Protein AF-H8FN68-F1 (afdb_monomer_lite)

Organism: NCBI:txid1150626

InterPro domains:
  IPR007212 Cysteine-rich small domain [PF04071] (6-48)

Structure (mmCIF, N/CA/C/O backbone):
data_AF-H8FN68-F1
#
_entry.id   AF-H8FN68-F1
#
loop_
_atom_site.group_PDB
_atom_site.id
_atom_site.type_symbol
_atom_site.label_atom_id
_atom_site.label_alt_id
_atom_site.label_comp_id
_atom_site.label_asym_id
_atom_site.label_entity_id
_atom_site.label_seq_id
_atom_site.pdbx_PDB_ins_code
_atom_site.Cartn_x
_atom_site.Cartn_y
_atom_site.Cartn_z
_atom_site.occupancy
_atom_site.B_iso_or_equiv
_atom_site.auth_seq_id
_atom_site.auth_comp_id
_atom_site.auth_asym_id
_atom_site.auth_atom_id
_atom_site.pdbx_PDB_model_num
ATOM 1 N N . MET A 1 1 ? 21.531 -15.359 -2.802 1.00 48.88 1 MET A N 1
ATOM 2 C CA . MET A 1 1 ? 21.091 -14.425 -3.864 1.00 48.88 1 MET A CA 1
ATOM 3 C C . MET A 1 1 ? 21.196 -12.995 -3.338 1.00 48.88 1 MET A C 1
ATOM 5 O O . MET A 1 1 ? 20.605 -12.718 -2.301 1.00 48.88 1 MET A O 1
ATOM 9 N N . LYS A 1 2 ? 21.987 -12.112 -3.967 1.00 50.00 2 LYS A N 1
ATOM 10 C CA . LYS A 1 2 ? 22.029 -10.681 -3.601 1.00 50.00 2 LYS A CA 1
ATOM 11 C C . LYS A 1 2 ? 20.761 -10.020 -4.151 1.00 50.00 2 LYS A C 1
ATOM 13 O O . LYS A 1 2 ? 20.621 -9.928 -5.366 1.00 50.00 2 LYS A O 1
ATOM 18 N N . ARG A 1 3 ? 19.838 -9.609 -3.277 1.00 59.94 3 ARG A N 1
ATOM 19 C CA . ARG A 1 3 ? 18.672 -8.804 -3.675 1.00 59.94 3 ARG A CA 1
ATOM 20 C C . ARG A 1 3 ? 19.159 -7.404 -4.047 1.00 59.94 3 ARG A C 1
ATOM 22 O O . ARG A 1 3 ? 19.937 -6.811 -3.300 1.00 59.94 3 ARG A O 1
ATOM 29 N N . ALA A 1 4 ? 18.758 -6.904 -5.211 1.00 73.50 4 ALA A N 1
ATOM 30 C CA . ALA A 1 4 ? 19.080 -5.543 -5.620 1.00 73.50 4 ALA A CA 1
ATOM 31 C C . ALA A 1 4 ? 18.107 -4.585 -4.926 1.00 73.50 4 ALA A C 1
ATOM 33 O O . AL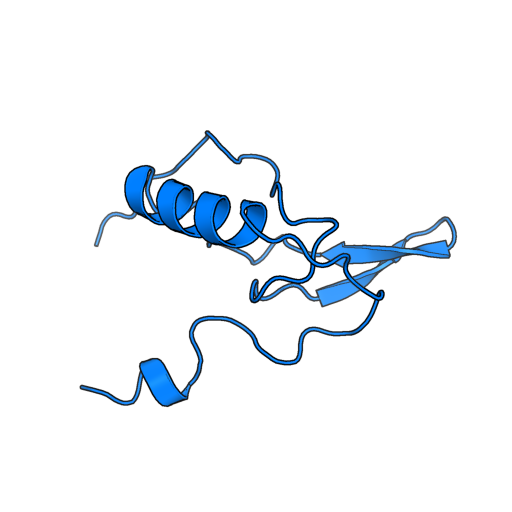A A 1 4 ? 16.899 -4.691 -5.114 1.00 73.50 4 ALA A O 1
ATOM 34 N N . PHE A 1 5 ? 18.618 -3.669 -4.110 1.00 75.44 5 PHE A N 1
ATOM 35 C CA . PHE A 1 5 ? 17.784 -2.656 -3.467 1.00 75.44 5 PHE A CA 1
ATOM 36 C C . PHE A 1 5 ? 17.174 -1.712 -4.518 1.00 75.44 5 PHE A C 1
ATOM 38 O O . PHE A 1 5 ? 17.867 -1.305 -5.450 1.00 75.44 5 PHE A O 1
ATOM 45 N N . ASN A 1 6 ? 15.890 -1.375 -4.369 1.00 75.62 6 ASN A N 1
ATOM 46 C CA . ASN A 1 6 ? 15.159 -0.451 -5.241 1.00 75.62 6 ASN A CA 1
ATOM 47 C C . ASN A 1 6 ? 14.709 0.803 -4.471 1.00 75.62 6 ASN A C 1
ATOM 49 O O . ASN A 1 6 ? 13.947 0.692 -3.508 1.00 75.62 6 ASN A O 1
ATOM 53 N N . CYS A 1 7 ? 15.111 1.985 -4.954 1.00 79.56 7 CYS A N 1
ATOM 54 C CA . CYS A 1 7 ? 14.726 3.284 -4.386 1.00 79.56 7 CYS A CA 1
ATOM 55 C C . CYS A 1 7 ? 13.497 3.935 -5.045 1.00 79.56 7 CYS A C 1
ATOM 57 O O . CYS A 1 7 ? 12.965 4.902 -4.505 1.00 79.56 7 CYS A O 1
ATOM 59 N N . LEU A 1 8 ? 13.031 3.452 -6.204 1.00 82.12 8 LEU A N 1
ATOM 60 C CA . LEU A 1 8 ? 11.919 4.075 -6.946 1.00 82.12 8 LEU A CA 1
ATOM 61 C C . LEU A 1 8 ? 10.627 4.144 -6.120 1.00 82.12 8 LEU A C 1
ATOM 63 O O . LEU A 1 8 ? 9.787 5.009 -6.347 1.00 82.12 8 LEU A O 1
ATOM 67 N N . PHE A 1 9 ? 10.489 3.248 -5.141 1.00 90.06 9 PHE A N 1
ATOM 68 C CA . PHE A 1 9 ? 9.312 3.108 -4.291 1.00 90.06 9 PHE A CA 1
ATOM 69 C C . PHE A 1 9 ? 9.682 3.095 -2.803 1.00 90.06 9 PHE A C 1
ATOM 71 O O . PHE A 1 9 ? 9.134 2.304 -2.038 1.00 90.06 9 PHE A O 1
ATOM 78 N N . CYS A 1 10 ? 10.610 3.970 -2.381 1.00 81.94 10 CYS A N 1
ATOM 79 C CA . CYS A 1 10 ? 10.970 4.155 -0.963 1.00 81.94 10 CYS A CA 1
ATOM 80 C C . CYS A 1 10 ? 9.740 4.316 -0.051 1.00 81.94 10 CYS A C 1
ATOM 82 O O . CYS A 1 10 ? 9.751 3.854 1.086 1.00 81.94 10 CYS A O 1
ATOM 84 N N . TYR A 1 11 ? 8.665 4.911 -0.574 1.00 87.44 11 TYR A N 1
ATOM 85 C CA . TYR A 1 11 ? 7.325 4.798 -0.012 1.00 87.44 11 TYR A CA 1
ATOM 86 C C . TYR A 1 11 ? 6.460 3.925 -0.917 1.00 87.44 11 TYR A C 1
ATOM 88 O O . TYR A 1 11 ? 6.460 4.095 -2.137 1.00 87.44 11 TYR A O 1
ATOM 96 N N . CYS A 1 12 ? 5.696 3.008 -0.319 1.00 92.75 12 CYS A N 1
ATOM 97 C CA . CYS A 1 12 ? 4.838 2.103 -1.074 1.00 92.75 12 CYS A CA 1
ATOM 98 C C . CYS A 1 12 ? 3.698 2.882 -1.760 1.00 92.75 12 CYS A C 1
ATOM 100 O O . CYS A 1 12 ? 2.827 3.428 -1.066 1.00 92.75 12 CYS A O 1
ATOM 102 N N . PRO A 1 13 ? 3.628 2.885 -3.105 1.00 94.25 13 PRO A N 1
ATOM 103 C CA . PRO A 1 13 ? 2.561 3.576 -3.828 1.00 94.25 13 PRO A CA 1
ATOM 104 C C . PRO A 1 13 ? 1.203 2.873 -3.677 1.00 94.25 13 PRO A C 1
ATOM 106 O O . PRO A 1 13 ? 0.171 3.450 -3.996 1.00 94.25 13 PRO A O 1
ATOM 109 N N . LEU A 1 14 ? 1.184 1.646 -3.142 1.00 96.12 14 LEU A N 1
ATOM 110 C CA . LEU A 1 14 ? -0.029 0.866 -2.879 1.00 96.12 14 LEU A CA 1
ATOM 111 C C . LEU A 1 14 ? -0.573 1.036 -1.453 1.00 96.12 14 LEU A C 1
ATOM 113 O O . LEU A 1 14 ? -1.452 0.288 -1.037 1.00 96.12 14 LEU A O 1
ATOM 117 N N . SER A 1 15 ? -0.060 1.995 -0.680 1.00 95.06 15 SER A N 1
ATOM 118 C CA . SER A 1 15 ? -0.453 2.195 0.725 1.00 95.06 15 SER A CA 1
ATOM 119 C C . SER A 1 15 ? -1.946 2.502 0.929 1.00 95.06 15 SER A C 1
ATOM 121 O O . SER A 1 15 ? -2.486 2.165 1.982 1.00 95.06 15 SER A O 1
ATOM 123 N N . ALA A 1 16 ? -2.620 3.080 -0.071 1.00 95.81 16 ALA A N 1
ATOM 124 C CA . ALA A 1 16 ? -4.060 3.359 -0.058 1.00 95.81 16 ALA A CA 1
ATOM 125 C C . ALA A 1 16 ? -4.916 2.307 -0.797 1.00 95.81 16 ALA A C 1
ATOM 127 O O . ALA A 1 16 ? -6.143 2.352 -0.725 1.00 95.81 16 ALA A O 1
ATOM 128 N N . PHE A 1 17 ? -4.289 1.368 -1.508 1.00 96.88 17 PHE A N 1
ATOM 129 C CA . PHE A 1 17 ? -4.970 0.434 -2.406 1.00 96.88 17 PHE A CA 1
ATOM 130 C C . PHE A 1 17 ? -4.951 -0.988 -1.852 1.00 96.88 17 PHE A C 1
ATOM 132 O O . PHE A 1 17 ? -4.022 -1.370 -1.138 1.00 96.88 17 PHE A O 1
ATOM 139 N N . ASP A 1 18 ? -5.965 -1.785 -2.170 1.00 95.69 18 ASP A N 1
ATOM 140 C CA . ASP A 1 18 ? -5.963 -3.220 -1.923 1.00 95.69 18 ASP A CA 1
ATOM 141 C C . ASP A 1 18 ? -4.782 -3.866 -2.668 1.00 95.69 18 ASP A C 1
ATOM 143 O O . ASP A 1 18 ? -4.579 -3.691 -3.872 1.00 95.69 18 ASP A O 1
ATOM 147 N N . CYS A 1 19 ? -3.938 -4.561 -1.914 1.00 95.25 19 CYS A N 1
ATOM 148 C CA . CYS A 1 19 ? -2.683 -5.114 -2.397 1.00 95.25 19 CYS A CA 1
ATOM 149 C C . CYS A 1 19 ? -2.347 -6.380 -1.606 1.00 95.25 19 CYS A C 1
ATOM 151 O O . CYS A 1 19 ? -2.743 -6.498 -0.449 1.00 95.25 19 CYS A O 1
ATOM 153 N N . PRO A 1 20 ? -1.586 -7.327 -2.172 1.00 94.75 20 PRO A N 1
ATOM 154 C CA . PRO A 1 20 ? -1.259 -8.576 -1.496 1.00 94.75 20 PRO A CA 1
ATOM 155 C C . PRO A 1 20 ? -0.009 -8.436 -0.612 1.00 94.75 20 PRO A C 1
ATOM 157 O O . PRO A 1 20 ? 0.609 -9.431 -0.253 1.00 94.75 20 PRO A O 1
ATOM 160 N N . GLY A 1 21 ? 0.445 -7.213 -0.313 1.00 94.50 21 GLY A N 1
ATOM 161 C CA . GLY A 1 21 ? 1.588 -7.022 0.578 1.00 94.50 21 GLY A CA 1
ATOM 162 C C . GLY A 1 21 ? 1.272 -7.553 1.979 1.00 94.50 21 GLY A C 1
ATOM 163 O O . GLY A 1 21 ? 0.121 -7.453 2.403 1.00 94.50 21 GLY A O 1
ATOM 164 N N . PRO A 1 22 ? 2.257 -8.074 2.729 1.00 94.94 22 PRO A N 1
ATOM 165 C CA . PRO A 1 22 ? 2.050 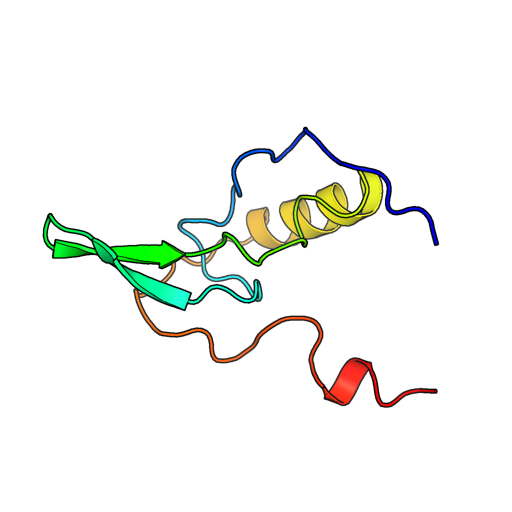-8.643 4.062 1.00 94.94 22 PRO A CA 1
ATOM 166 C C . PRO A 1 22 ? 1.853 -7.550 5.131 1.00 94.94 22 PRO A C 1
ATOM 168 O O . PRO A 1 22 ? 2.517 -7.543 6.166 1.00 94.94 22 PRO A O 1
ATOM 171 N N . TYR A 1 23 ? 0.989 -6.571 4.856 1.00 95.75 23 TYR A N 1
ATOM 172 C CA . TYR A 1 23 ? 0.695 -5.487 5.779 1.00 95.75 23 TYR A CA 1
ATOM 173 C C . TYR A 1 23 ? -0.146 -5.981 6.956 1.00 95.75 23 TYR A C 1
ATOM 175 O O . TYR A 1 23 ? -0.925 -6.925 6.833 1.00 95.75 23 TYR A O 1
ATOM 183 N N . LYS A 1 24 ? -0.040 -5.275 8.079 1.00 96.81 24 LYS A N 1
ATOM 184 C CA . LYS A 1 24 ? -0.980 -5.388 9.201 1.00 96.81 24 LYS A CA 1
ATOM 185 C C . LYS A 1 24 ? -1.852 -4.147 9.242 1.00 96.81 24 LYS A C 1
ATOM 187 O O . LYS A 1 24 ? -1.357 -3.052 8.975 1.00 96.81 24 LYS A O 1
ATOM 192 N N . ALA A 1 25 ? -3.136 -4.281 9.550 1.00 97.12 25 ALA A N 1
ATOM 193 C CA . ALA A 1 25 ? -3.990 -3.114 9.679 1.00 97.12 25 ALA A CA 1
ATOM 194 C C . ALA A 1 25 ? -3.954 -2.591 11.123 1.00 97.12 25 ALA A C 1
ATOM 196 O O . ALA A 1 25 ? -4.042 -3.341 12.093 1.00 97.12 25 ALA A O 1
ATOM 197 N N . PHE A 1 26 ? -3.815 -1.279 11.282 1.00 97.12 26 PHE A N 1
ATOM 198 C CA . PHE A 1 26 ? -3.807 -0.627 12.588 1.00 97.12 26 PHE A CA 1
ATOM 199 C C . PHE A 1 26 ? -4.603 0.674 12.548 1.00 97.12 26 PHE A C 1
ATOM 201 O O . PHE A 1 26 ? -4.846 1.249 11.488 1.00 97.12 26 PHE A O 1
ATOM 208 N N . THR A 1 27 ? -5.028 1.140 13.717 1.00 97.62 27 THR A N 1
ATOM 209 C CA . THR A 1 27 ? -5.693 2.437 13.866 1.00 97.62 27 THR A CA 1
ATOM 210 C C . THR A 1 27 ? -4.683 3.417 14.445 1.00 97.62 27 THR A C 1
ATOM 212 O O . THR A 1 27 ? -4.140 3.183 15.524 1.00 97.62 27 THR A O 1
ATOM 215 N N . SER A 1 28 ? -4.372 4.491 13.720 1.00 95.62 28 SER A N 1
ATOM 216 C CA . SER A 1 28 ? -3.437 5.510 14.199 1.00 95.62 28 SER A CA 1
ATOM 217 C C . SER A 1 28 ? -4.038 6.329 15.344 1.00 95.62 28 SER A C 1
ATOM 219 O O . SER A 1 28 ? -5.242 6.310 15.584 1.00 95.62 28 SER A O 1
ATOM 221 N N . LYS A 1 29 ? -3.199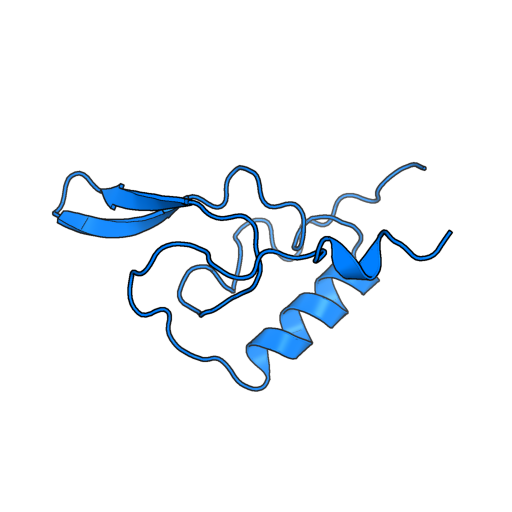 7.103 16.043 1.00 96.75 29 LYS A N 1
ATOM 222 C CA . LYS A 1 29 ? -3.606 7.917 17.208 1.00 96.75 29 LYS A CA 1
ATOM 223 C C . LYS A 1 29 ? -4.763 8.892 16.931 1.00 96.75 29 LYS A C 1
ATOM 225 O O . LYS A 1 29 ? -5.468 9.268 17.854 1.00 96.75 29 LYS A O 1
ATOM 230 N N . ASN A 1 30 ? -4.953 9.294 15.676 1.00 96.88 30 ASN A N 1
ATOM 231 C CA . ASN A 1 30 ? -6.049 10.156 15.223 1.00 96.88 30 ASN A CA 1
ATOM 232 C C . ASN A 1 30 ? -7.299 9.380 14.749 1.00 96.88 30 ASN A C 1
ATOM 234 O O . ASN A 1 30 ? -8.150 9.962 14.086 1.00 96.88 30 ASN A O 1
ATOM 238 N N . GLY A 1 31 ? -7.396 8.076 15.022 1.00 96.81 31 GLY A N 1
ATOM 239 C CA . GLY A 1 31 ? -8.557 7.248 14.681 1.00 96.81 31 GLY A CA 1
ATOM 240 C C . GLY A 1 31 ? -8.608 6.746 13.235 1.00 96.81 31 GLY A C 1
ATOM 241 O O . GLY A 1 31 ? -9.552 6.053 12.870 1.00 96.81 31 GLY A O 1
ATOM 242 N N . VAL A 1 32 ? -7.610 7.052 12.399 1.00 95.50 32 VAL A N 1
ATOM 243 C CA . VAL A 1 32 ? -7.606 6.640 10.986 1.00 95.50 32 VAL A CA 1
ATOM 244 C C . VAL A 1 32 ? -7.079 5.214 10.837 1.00 95.50 32 VAL A C 1
ATOM 246 O O . VAL A 1 32 ? -6.017 4.873 11.360 1.00 95.50 32 VAL A O 1
ATOM 249 N N . ARG A 1 33 ? -7.790 4.378 10.075 1.00 96.75 33 ARG A N 1
ATOM 250 C CA . ARG A 1 33 ? -7.324 3.031 9.728 1.00 96.75 33 ARG A CA 1
ATOM 251 C C . ARG A 1 33 ? -6.200 3.111 8.688 1.00 96.75 33 ARG A C 1
ATOM 253 O O . ARG A 1 33 ? -6.313 3.825 7.693 1.00 96.75 33 ARG A O 1
ATOM 260 N N . ARG A 1 34 ? -5.085 2.425 8.937 1.00 96.56 34 ARG A N 1
ATOM 261 C CA . ARG A 1 34 ? -3.850 2.477 8.140 1.00 96.56 34 ARG A CA 1
ATOM 262 C C . ARG A 1 34 ? -3.243 1.086 7.987 1.00 96.56 34 ARG A C 1
ATOM 264 O O . ARG A 1 34 ? -3.463 0.206 8.816 1.00 96.56 34 ARG A O 1
ATOM 271 N N . LYS A 1 35 ? -2.444 0.919 6.935 1.00 97.06 35 LYS A N 1
ATOM 272 C CA . LYS A 1 35 ? -1.597 -0.257 6.726 1.00 97.06 35 LYS A CA 1
ATOM 273 C C . LYS A 1 35 ? -0.221 -0.015 7.334 1.00 97.06 35 LYS A C 1
ATOM 275 O O . LYS A 1 35 ? 0.417 0.989 7.021 1.00 97.06 35 LYS A O 1
ATOM 280 N N . ASP A 1 36 ? 0.243 -0.937 8.165 1.00 96.12 36 ASP A N 1
ATOM 281 C CA . ASP A 1 36 ? 1.651 -1.071 8.522 1.00 96.12 36 ASP A CA 1
ATOM 282 C C . ASP A 1 36 ? 2.313 -1.989 7.493 1.00 96.12 36 ASP A C 1
ATOM 284 O O . ASP A 1 36 ? 2.112 -3.204 7.495 1.00 96.12 36 ASP A O 1
ATOM 288 N N . CYS A 1 37 ? 3.074 -1.380 6.585 1.00 94.38 37 CYS A N 1
ATOM 289 C CA . CYS A 1 37 ? 3.800 -2.065 5.519 1.00 94.38 37 CYS A CA 1
ATOM 290 C C . CYS A 1 37 ? 5.289 -2.270 5.845 1.00 94.38 37 CYS A C 1
ATOM 292 O O . CYS A 1 37 ? 6.043 -2.609 4.938 1.00 94.38 37 CYS A O 1
ATOM 294 N N . SER A 1 38 ? 5.735 -2.057 7.089 1.00 92.00 38 SER A N 1
ATOM 295 C CA . SER A 1 38 ? 7.163 -2.092 7.462 1.00 92.00 38 SER A CA 1
ATOM 296 C C . SER A 1 38 ? 7.863 -3.427 7.167 1.00 92.00 38 SER A C 1
ATOM 298 O O . SER A 1 38 ? 9.065 -3.448 6.919 1.00 92.00 38 SER A O 1
ATOM 300 N N . ALA A 1 39 ? 7.111 -4.531 7.134 1.00 90.62 39 ALA A N 1
ATOM 301 C CA . ALA A 1 39 ? 7.604 -5.864 6.783 1.00 90.62 39 ALA A CA 1
ATOM 302 C C . ALA A 1 39 ? 7.487 -6.210 5.279 1.00 90.62 39 ALA A C 1
ATOM 304 O O . ALA A 1 39 ? 7.822 -7.321 4.870 1.00 90.62 39 ALA A O 1
ATOM 305 N N . CYS A 1 40 ? 6.980 -5.301 4.440 1.00 91.69 40 CYS A N 1
ATOM 306 C CA . CYS A 1 40 ? 6.760 -5.554 3.017 1.00 91.69 40 CYS A CA 1
ATOM 307 C C . CYS A 1 40 ? 8.028 -5.287 2.195 1.00 91.69 40 CYS A C 1
ATOM 309 O O . CYS A 1 40 ? 8.573 -4.187 2.217 1.00 91.69 40 CYS A O 1
ATOM 311 N N . THR A 1 41 ? 8.455 -6.268 1.399 1.00 90.31 41 THR A N 1
ATOM 312 C CA . THR A 1 41 ? 9.628 -6.147 0.515 1.00 90.31 41 THR A CA 1
ATOM 313 C C . THR A 1 41 ? 9.275 -6.050 -0.969 1.00 90.31 41 THR A C 1
ATOM 315 O O . THR A 1 41 ? 10.159 -5.791 -1.777 1.00 90.31 41 THR A O 1
ATOM 318 N N . LEU A 1 42 ? 7.994 -6.177 -1.338 1.00 91.31 42 LEU A N 1
ATOM 319 C CA . LEU A 1 42 ? 7.520 -6.116 -2.730 1.00 91.31 42 LEU A CA 1
ATOM 320 C C . LEU A 1 42 ? 7.976 -4.869 -3.518 1.00 91.31 42 LEU A C 1
ATOM 322 O O . LEU A 1 42 ? 8.330 -5.030 -4.682 1.00 91.31 42 LEU A O 1
ATOM 326 N N . PRO A 1 43 ? 7.994 -3.642 -2.950 1.00 91.12 43 PRO A N 1
ATOM 327 C CA . PRO A 1 43 ? 8.514 -2.474 -3.666 1.00 91.12 43 PRO A CA 1
ATOM 328 C C . PRO A 1 43 ? 10.052 -2.371 -3.658 1.00 91.12 43 PRO A C 1
ATOM 330 O O . PRO A 1 43 ? 10.600 -1.512 -4.350 1.00 91.12 43 PRO A O 1
ATOM 333 N N . HIS A 1 44 ? 10.746 -3.207 -2.877 1.00 86.81 44 HIS A N 1
ATOM 334 C CA . HIS A 1 44 ? 12.177 -3.092 -2.571 1.00 86.81 44 HIS A CA 1
ATOM 335 C C . HIS A 1 44 ? 13.026 -4.263 -3.091 1.00 86.81 44 HIS A C 1
ATOM 337 O O . HIS A 1 44 ? 14.233 -4.288 -2.842 1.00 86.81 44 HIS A O 1
ATOM 343 N N . ASP A 1 45 ? 12.426 -5.215 -3.809 1.00 86.62 45 ASP A N 1
ATOM 344 C CA . ASP A 1 45 ? 13.103 -6.404 -4.331 1.00 86.62 45 ASP A CA 1
ATOM 345 C C . ASP A 1 45 ? 13.378 -6.261 -5.835 1.00 86.62 45 ASP A C 1
ATOM 347 O O . ASP A 1 45 ? 12.615 -6.708 -6.691 1.00 86.62 45 ASP A O 1
ATOM 351 N N . GLY A 1 46 ? 14.456 -5.547 -6.167 1.00 89.00 46 GLY A N 1
ATOM 352 C CA . GLY A 1 46 ? 14.939 -5.335 -7.531 1.00 89.00 46 GLY A CA 1
ATOM 353 C C . GLY A 1 46 ? 14.122 -4.342 -8.360 1.00 89.00 46 GLY A C 1
ATOM 354 O O . GLY A 1 46 ? 12.895 -4.353 -8.356 1.00 89.00 46 GLY A O 1
ATOM 355 N N . HIS A 1 47 ? 14.808 -3.503 -9.145 1.00 89.81 47 HIS A N 1
ATOM 356 C CA . HIS A 1 47 ? 14.170 -2.480 -9.987 1.00 89.81 47 HIS A CA 1
ATOM 357 C C . HIS A 1 47 ? 13.094 -3.054 -10.919 1.00 89.81 47 HIS A C 1
ATOM 359 O O . HIS A 1 47 ? 11.947 -2.627 -10.865 1.00 89.81 47 HIS A O 1
ATOM 365 N N . THR A 1 48 ? 13.438 -4.038 -11.754 1.00 90.94 48 THR A N 1
ATOM 366 C CA . THR A 1 48 ? 12.531 -4.556 -12.792 1.00 90.94 48 THR A CA 1
ATOM 367 C C . THR A 1 48 ? 11.342 -5.318 -12.208 1.00 90.94 48 THR A C 1
ATOM 369 O O . THR A 1 48 ? 10.212 -5.101 -12.641 1.00 90.94 48 THR A O 1
ATOM 372 N N . GLN A 1 49 ? 11.572 -6.182 -11.212 1.00 89.75 49 GLN A N 1
ATOM 373 C CA . GLN A 1 49 ? 10.502 -6.961 -10.582 1.00 89.75 49 GLN A CA 1
ATOM 374 C C . GLN A 1 49 ? 9.557 -6.057 -9.788 1.00 89.75 49 GLN A C 1
ATOM 376 O O . GLN A 1 49 ? 8.344 -6.126 -9.990 1.00 89.75 49 GLN A O 1
ATOM 381 N N . SER A 1 50 ? 10.104 -5.167 -8.956 1.00 91.75 50 SER A N 1
ATOM 382 C CA . SER A 1 50 ? 9.303 -4.192 -8.213 1.00 91.75 50 SER A CA 1
ATOM 383 C C . SER A 1 50 ? 8.525 -3.279 -9.164 1.00 91.75 50 SER A C 1
ATOM 385 O O . SER A 1 50 ? 7.337 -3.059 -8.956 1.00 91.75 50 SER A O 1
ATOM 387 N N . TRP A 1 51 ? 9.144 -2.789 -10.247 1.00 93.38 51 TRP A N 1
ATOM 388 C CA . TRP A 1 51 ? 8.467 -1.975 -11.264 1.00 93.38 51 TRP A CA 1
ATOM 389 C C . TRP A 1 51 ? 7.283 -2.707 -11.893 1.00 93.38 51 TRP A C 1
ATOM 391 O O . TRP A 1 51 ? 6.162 -2.206 -11.856 1.00 93.38 51 TRP A O 1
ATOM 401 N N . ALA A 1 52 ? 7.503 -3.910 -12.427 1.00 93.62 52 ALA A N 1
ATOM 402 C CA . ALA A 1 52 ? 6.447 -4.682 -13.074 1.00 93.62 52 ALA A CA 1
ATOM 403 C C . ALA A 1 52 ? 5.296 -4.999 -12.106 1.00 93.62 52 ALA A C 1
ATOM 405 O O . ALA A 1 52 ? 4.125 -4.874 -12.468 1.00 93.62 52 ALA A O 1
ATOM 406 N N . PHE A 1 53 ? 5.629 -5.362 -10.864 1.00 93.25 53 PHE A N 1
ATOM 407 C CA . PHE A 1 53 ? 4.646 -5.617 -9.821 1.00 93.25 53 PHE A CA 1
ATOM 408 C C . PHE A 1 53 ? 3.829 -4.358 -9.515 1.00 93.25 53 PHE A C 1
ATOM 410 O O . PHE A 1 53 ? 2.610 -4.371 -9.630 1.00 93.25 53 PHE A O 1
ATOM 417 N N . ILE A 1 54 ? 4.474 -3.241 -9.185 1.00 94.81 54 ILE A N 1
ATOM 418 C CA . ILE A 1 54 ? 3.771 -2.007 -8.825 1.00 94.81 54 ILE A CA 1
ATOM 419 C C . ILE A 1 54 ? 2.892 -1.503 -9.978 1.00 9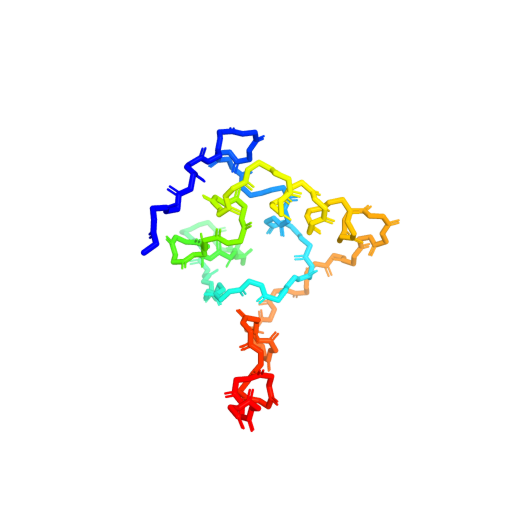4.81 54 ILE A C 1
ATOM 421 O O . ILE A 1 54 ? 1.720 -1.202 -9.753 1.00 94.81 54 ILE A O 1
ATOM 425 N N . GLN A 1 55 ? 3.398 -1.502 -11.214 1.00 95.62 55 GLN A N 1
ATOM 426 C CA . GLN A 1 55 ? 2.625 -1.079 -12.386 1.00 95.62 55 GLN A CA 1
ATOM 427 C C . GLN A 1 55 ? 1.383 -1.951 -12.610 1.00 95.62 55 GLN A C 1
ATOM 429 O O . GLN A 1 55 ? 0.318 -1.424 -12.926 1.00 95.62 55 GLN A O 1
ATOM 434 N N . LYS A 1 56 ? 1.476 -3.270 -12.391 1.00 94.56 56 LYS A N 1
ATOM 435 C CA . LYS A 1 56 ? 0.325 -4.179 -12.499 1.00 94.56 56 LYS A CA 1
ATOM 436 C C . LYS A 1 56 ? -0.800 -3.806 -11.528 1.00 94.56 56 LYS A C 1
ATOM 438 O O . LYS A 1 56 ? -1.964 -3.855 -11.912 1.00 94.56 56 LYS A O 1
ATOM 443 N N . TRP A 1 57 ? -0.469 -3.434 -10.291 1.00 94.62 57 TRP A N 1
ATOM 444 C CA . TRP A 1 57 ? -1.471 -3.042 -9.291 1.00 94.62 57 TRP A CA 1
ATOM 445 C C . TRP A 1 57 ? -1.999 -1.620 -9.488 1.00 94.62 57 TRP A C 1
ATOM 447 O O . TRP A 1 57 ? -3.164 -1.361 -9.203 1.00 94.62 57 TRP A O 1
ATOM 457 N N . LEU A 1 58 ? -1.177 -0.710 -10.013 1.00 95.25 58 LEU A N 1
ATOM 458 C CA . LEU A 1 58 ? -1.611 0.647 -10.348 1.00 95.25 58 LEU A CA 1
ATOM 459 C C . LEU A 1 58 ? -2.451 0.716 -11.630 1.00 95.25 58 LEU A C 1
ATOM 461 O O . LEU A 1 58 ? -3.171 1.691 -11.818 1.00 95.25 58 LEU A O 1
ATOM 465 N N . ALA A 1 59 ? -2.394 -0.297 -12.500 1.00 97.31 59 ALA A N 1
ATOM 466 C CA . ALA A 1 59 ? -3.181 -0.326 -13.732 1.00 97.31 59 ALA A CA 1
ATOM 467 C C . ALA A 1 59 ? -4.696 -0.396 -13.476 1.00 97.31 59 ALA A C 1
ATOM 469 O O . ALA A 1 59 ? -5.467 0.146 -14.263 1.00 97.31 59 ALA A O 1
ATOM 470 N N . GLN A 1 60 ? -5.120 -1.064 -12.398 1.00 95.31 60 GLN A N 1
ATOM 471 C CA . GLN A 1 60 ? -6.520 -1.193 -11.972 1.00 95.31 60 GLN A CA 1
ATOM 472 C C . GLN A 1 60 ? -6.591 -1.135 -10.434 1.00 95.31 60 GLN A C 1
ATOM 474 O O . GLN A 1 60 ? -6.724 -2.171 -9.777 1.00 95.31 60 GLN A O 1
ATOM 479 N N . PRO A 1 61 ? -6.435 0.061 -9.840 1.00 95.94 61 PRO A N 1
ATOM 480 C CA . PRO A 1 61 ? -6.331 0.198 -8.399 1.00 95.94 61 PRO A CA 1
ATOM 481 C C . PRO A 1 61 ? -7.707 0.055 -7.745 1.00 95.94 61 PRO A C 1
ATOM 483 O O . PRO A 1 61 ? -8.660 0.749 -8.093 1.00 95.94 61 PRO A O 1
ATOM 486 N N . VAL A 1 62 ? -7.793 -0.815 -6.745 1.00 96.25 62 VAL A N 1
ATOM 487 C CA . VAL A 1 62 ? -8.956 -0.920 -5.857 1.00 96.25 62 VAL A CA 1
ATOM 488 C C . VAL A 1 62 ? -8.596 -0.222 -4.555 1.00 96.25 62 VAL A C 1
ATOM 490 O O . VAL A 1 62 ? -7.528 -0.481 -4.008 1.00 96.25 62 VAL A O 1
ATOM 493 N N . LEU A 1 63 ? -9.436 0.685 -4.056 1.00 96.88 63 LEU A N 1
ATOM 494 C CA . LEU A 1 63 ? -9.201 1.314 -2.754 1.00 96.88 63 LEU A CA 1
ATOM 495 C C . LEU A 1 63 ? -9.288 0.268 -1.644 1.00 96.88 63 LEU A C 1
ATOM 497 O O . LEU A 1 63 ? -10.152 -0.604 -1.664 1.00 96.88 63 LEU A O 1
ATOM 501 N N . TRP A 1 64 ? -8.382 0.356 -0.677 1.00 97.50 64 TRP A N 1
ATOM 502 C CA . TRP A 1 64 ? -8.441 -0.507 0.492 1.00 97.50 64 TRP A CA 1
ATOM 503 C C . TRP A 1 64 ? -9.612 -0.114 1.398 1.00 97.50 64 TRP A C 1
ATOM 505 O O . TRP A 1 64 ? -9.828 1.063 1.675 1.00 97.50 64 TRP A O 1
ATOM 515 N N . ASP A 1 65 ? -10.329 -1.115 1.890 1.00 95.94 65 ASP A N 1
ATOM 516 C CA . ASP A 1 65 ? -11.538 -0.981 2.706 1.00 95.94 65 ASP A CA 1
ATOM 517 C C . ASP A 1 65 ? -11.267 -0.798 4.212 1.00 95.94 65 ASP A C 1
ATOM 519 O O . ASP A 1 65 ? -12.194 -0.582 4.990 1.00 95.94 65 ASP A O 1
ATOM 523 N N . GLY A 1 66 ? -10.004 -0.872 4.643 1.00 96.50 66 GLY A N 1
ATOM 524 C CA . GLY A 1 66 ? -9.617 -0.809 6.057 1.00 96.50 66 GLY A CA 1
ATOM 525 C C . GLY A 1 66 ? -9.490 -2.175 6.747 1.00 96.50 66 GLY A C 1
ATOM 526 O O . GLY A 1 66 ? -9.105 -2.228 7.923 1.00 96.50 66 GLY A O 1
ATOM 527 N N . GLY A 1 67 ? -9.782 -3.267 6.034 1.00 96.31 67 GLY A N 1
ATOM 528 C CA . GLY A 1 67 ? -9.738 -4.638 6.533 1.00 96.31 67 GLY A CA 1
ATOM 529 C C . GLY A 1 67 ? -8.327 -5.212 6.703 1.00 96.31 67 GLY A C 1
ATOM 530 O O . GLY A 1 67 ? -7.338 -4.694 6.175 1.00 96.31 67 GLY A O 1
ATOM 531 N N . GLU A 1 68 ? -8.234 -6.310 7.453 1.00 96.81 68 GLU A N 1
ATOM 532 C CA . GLU A 1 68 ? -6.991 -7.074 7.614 1.00 96.81 68 GLU A CA 1
ATOM 533 C C . GLU A 1 68 ? -6.529 -7.709 6.292 1.00 96.81 68 GLU A C 1
ATOM 535 O O . GLU A 1 68 ? -7.313 -7.905 5.364 1.00 96.81 68 GLU A O 1
ATOM 540 N N . GLN A 1 69 ? -5.240 -8.046 6.197 1.00 94.62 69 GLN A N 1
ATOM 541 C CA . GLN A 1 69 ? -4.723 -8.794 5.052 1.00 94.62 69 GLN A CA 1
ATOM 542 C C . GLN A 1 69 ? -5.212 -10.248 5.108 1.00 94.62 69 GLN A C 1
ATOM 544 O O . GLN A 1 69 ? -4.943 -10.962 6.071 1.00 94.62 69 GLN A O 1
ATOM 549 N N . THR A 1 70 ? -5.883 -10.700 4.050 1.00 91.81 70 THR A N 1
ATOM 550 C CA . THR A 1 70 ? -6.428 -12.066 3.933 1.00 91.81 70 THR A CA 1
ATOM 551 C C . THR A 1 70 ? -5.761 -12.894 2.835 1.00 91.81 70 THR A C 1
ATOM 553 O O . THR A 1 70 ? -5.973 -14.100 2.755 1.00 91.81 70 THR A O 1
ATOM 556 N N . ARG A 1 71 ? -4.951 -12.265 1.976 1.00 89.31 71 ARG A N 1
ATOM 557 C CA . ARG A 1 71 ? -4.376 -12.863 0.762 1.00 89.31 71 ARG A CA 1
ATOM 558 C C . ARG A 1 71 ? -2.933 -12.399 0.487 1.00 89.31 71 ARG A C 1
ATOM 560 O O . ARG A 1 71 ? -2.664 -11.847 -0.586 1.00 89.31 71 ARG A O 1
ATOM 567 N N . PRO A 1 72 ? -1.992 -12.590 1.432 1.00 85.69 72 PRO A N 1
ATOM 568 C CA . PRO A 1 72 ? -0.619 -12.133 1.257 1.00 85.69 72 PRO A CA 1
ATOM 569 C C . PRO A 1 72 ? 0.095 -12.883 0.120 1.00 85.69 72 PRO A C 1
ATOM 571 O O . PRO A 1 72 ? -0.137 -14.069 -0.111 1.00 85.69 72 PRO A O 1
ATOM 574 N N . TRP A 1 73 ? 0.973 -12.176 -0.589 1.00 83.69 73 TRP A N 1
ATOM 575 C CA . TRP A 1 73 ? 1.901 -12.736 -1.568 1.00 83.69 73 TRP A CA 1
ATOM 576 C C . TRP A 1 73 ? 3.280 -12.970 -0.934 1.00 83.69 73 TRP A C 1
ATOM 578 O O . TRP A 1 73 ? 3.755 -12.089 -0.208 1.00 83.69 73 TRP A O 1
ATOM 588 N N . PRO A 1 74 ? 3.982 -14.067 -1.275 1.00 74.25 74 PRO A N 1
ATOM 589 C CA . PRO A 1 74 ? 3.533 -15.179 -2.124 1.00 74.25 74 PRO A CA 1
ATOM 590 C C . PRO A 1 74 ? 2.515 -16.067 -1.400 1.00 74.25 74 PRO A C 1
ATOM 592 O O . PRO A 1 74 ? 2.592 -16.217 -0.181 1.00 74.25 74 PRO A O 1
ATOM 595 N N . ARG A 1 75 ? 1.550 -16.646 -2.129 1.00 66.19 75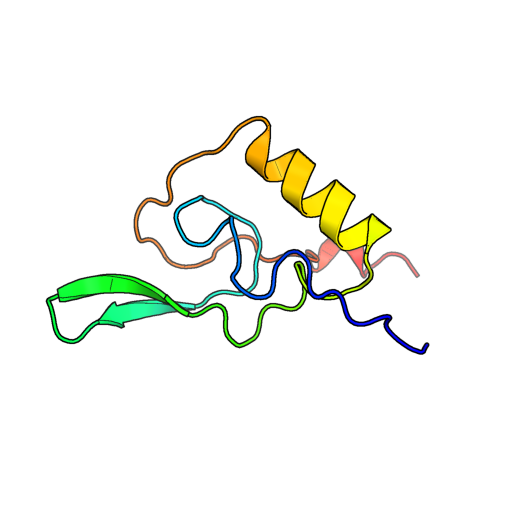 ARG A N 1
ATOM 596 C CA . ARG A 1 75 ? 0.606 -17.584 -1.505 1.00 66.19 75 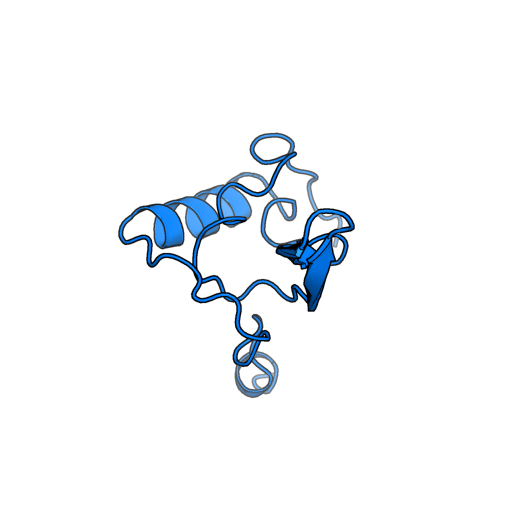ARG A CA 1
ATOM 597 C C . ARG A 1 75 ? 1.324 -18.895 -1.205 1.00 66.19 75 ARG A C 1
ATOM 599 O O . ARG A 1 75 ? 2.158 -19.333 -1.992 1.00 66.19 75 ARG A O 1
ATOM 606 N N . GLU A 1 76 ? 0.963 -19.558 -0.108 1.00 57.66 76 GLU A N 1
ATOM 607 C CA . GLU A 1 76 ? 1.536 -20.858 0.288 1.00 57.66 76 GLU A CA 1
ATOM 608 C C . GLU A 1 76 ? 1.491 -21.891 -0.855 1.00 57.66 76 GLU A C 1
ATOM 610 O O . GLU A 1 76 ? 2.447 -22.633 -1.069 1.00 57.66 76 GLU A O 1
ATOM 615 N N . SER A 1 77 ? 0.437 -21.861 -1.676 1.00 54.00 77 SER A N 1
ATOM 616 C CA . SER A 1 77 ? 0.273 -22.729 -2.850 1.00 54.00 77 SER A CA 1
ATOM 617 C C . SER A 1 77 ? 1.260 -22.469 -3.998 1.00 54.00 77 SER A C 1
ATOM 619 O O . SER A 1 77 ? 1.378 -23.296 -4.897 1.00 54.00 77 SER A O 1
ATOM 621 N N . GLU A 1 78 ? 1.930 -21.315 -4.027 1.00 52.91 78 GLU A N 1
ATOM 622 C CA . GLU A 1 78 ? 2.911 -20.948 -5.061 1.00 52.91 78 GLU A CA 1
ATOM 623 C C . GLU A 1 78 ? 4.347 -21.339 -4.677 1.00 52.91 78 GLU A C 1
ATOM 625 O O . GLU A 1 78 ? 5.183 -21.452 -5.567 1.00 52.91 78 GLU A O 1
ATOM 630 N N . ASN A 1 79 ? 4.609 -21.629 -3.395 1.00 50.50 79 ASN A N 1
ATOM 631 C CA . ASN A 1 79 ? 5.873 -22.205 -2.911 1.00 50.50 79 ASN A CA 1
ATOM 632 C C . ASN A 1 79 ? 5.857 -23.743 -2.837 1.00 50.50 79 ASN A C 1
ATOM 634 O O . ASN A 1 79 ? 6.895 -24.344 -2.606 1.00 50.50 79 ASN A O 1
ATOM 638 N N . ALA A 1 80 ? 4.708 -24.396 -3.035 1.00 49.34 80 ALA A N 1
ATOM 639 C CA . ALA A 1 80 ? 4.581 -25.859 -3.004 1.00 49.34 80 ALA A CA 1
ATOM 640 C C . ALA A 1 80 ? 4.945 -26.545 -4.341 1.00 49.34 80 ALA A C 1
ATOM 642 O O . ALA A 1 80 ? 4.521 -27.672 -4.597 1.00 49.34 80 ALA A O 1
ATOM 643 N N . LYS A 1 81 ? 5.677 -25.855 -5.221 1.00 44.22 81 LYS A N 1
ATOM 644 C CA . LYS A 1 81 ? 6.201 -26.403 -6.478 1.00 44.22 81 LYS A CA 1
ATOM 645 C C . LYS A 1 81 ? 7.725 -26.319 -6.459 1.00 44.22 81 LYS A C 1
ATOM 647 O O . LYS A 1 81 ? 8.299 -25.470 -7.137 1.00 44.22 81 LYS A O 1
ATOM 652 N N . ASP A 1 82 ? 8.316 -27.180 -5.639 1.00 43.38 82 ASP A N 1
ATOM 653 C CA . ASP A 1 82 ? 9.658 -27.714 -5.879 1.00 43.38 82 ASP A CA 1
ATOM 654 C C . ASP A 1 82 ? 9.565 -28.861 -6.899 1.00 43.38 82 ASP A C 1
ATOM 656 O O . ASP A 1 82 ? 8.591 -29.651 -6.810 1.00 43.38 82 ASP A O 1
#

Sequence (82 aa):
MKRAFNCLFCYCPLSAFDCPGPYKAFTSKNGVRRKDCSACTLPHDGHTQSWAFIQKWLAQPVLWDGGEQTRPWPRESENAKD

Secondary structure (DSSP, 8-state):
--PPB--TTSS-TTTTB---S--EEEE-TTS-EEEE-TT--TTTBTHHHHHHHHHHHHSSPPBP-SPPPSSPSSPHHHHS--

pLDDT: mean 86.91, std 14.81, range [43.38, 97.62]

Radius of gyration: 13.6 Å; chains: 1; bounding box: 34×38×31 Å

Foldseek 3Di:
DDFAFDDPCVDPPCFFFDDQFQWFWDQDPVRDIGTDRVVGCLCTGDDPRSVVRSVVCVVDTHGDPSDGRDHHPPDPVVVPPD